Protein AF-A0A422QIC3-F1 (afdb_monomer_lite)

Organism: NCBI:txid373040

Radius of gyration: 12.46 Å; chains: 1; bounding box: 31×28×30 Å

Secondary structure (DSSP, 8-state):
--HHHHHHHHHHHHHHSTTTTHHHHHHHHHHHH-S-HHHHHHHHH--SS-SSSSHHHHHHHHHHHHHH-GGGHHHHHHHHHHHHHT-

Foldseek 3Di:
DQLLVLLVVLLVVCCVDPVSSPVVLVQLLVLLVDLDLSSVSSSLNNDRDDNDPDLVVLLVSLVVNCVSPVVCVVSSVVSNVVSVVVD

pLDDT: mean 84.0, std 9.9, range [50.91, 96.25]

Sequence (87 aa):
MPAEALAEVFDRLIWCFADNGQAICAVRDEWLQSTDEHKVEIVLSMNEVFPCSTKVELEKQLHRIALQFPRLREKCAMWLDRAKTLS

Structure (mmCIF, N/CA/C/O backbone):
data_AF-A0A422QIC3-F1
#
_entry.id   AF-A0A422QIC3-F1
#
loop_
_atom_site.group_PDB
_atom_site.id
_atom_site.type_symbol
_atom_site.label_atom_id
_atom_site.label_alt_id
_atom_site.label_comp_id
_atom_site.label_asym_id
_atom_site.label_entity_id
_atom_site.label_seq_id
_atom_site.pdbx_PDB_ins_code
_atom_site.Cartn_x
_atom_site.Cartn_y
_atom_site.Cartn_z
_atom_site.occupancy
_atom_site.B_iso_or_equiv
_atom_site.auth_seq_id
_atom_site.auth_comp_id
_atom_site.auth_asym_id
_atom_site.auth_atom_id
_atom_site.pdbx_PDB_model_num
ATOM 1 N N . MET A 1 1 ? 1.261 -15.127 -8.903 1.00 63.88 1 MET A N 1
ATOM 2 C CA . MET A 1 1 ? 2.541 -15.120 -8.160 1.00 63.88 1 MET A CA 1
ATOM 3 C C . MET A 1 1 ? 2.249 -14.579 -6.768 1.00 63.88 1 MET A C 1
ATOM 5 O O . MET A 1 1 ? 1.384 -13.715 -6.697 1.00 63.88 1 MET A O 1
ATOM 9 N N . PRO A 1 2 ? 2.865 -15.087 -5.688 1.00 86.81 2 PRO A N 1
ATOM 10 C CA . PRO A 1 2 ? 2.667 -14.528 -4.348 1.00 86.81 2 PRO A CA 1
ATOM 11 C C . PRO A 1 2 ? 3.029 -13.038 -4.303 1.00 86.81 2 PRO A C 1
ATOM 13 O O . PRO A 1 2 ? 3.967 -12.622 -4.990 1.00 86.81 2 PRO A O 1
ATOM 16 N N . ALA A 1 3 ? 2.293 -12.248 -3.519 1.00 84.19 3 ALA A N 1
ATOM 17 C CA . ALA A 1 3 ? 2.476 -10.799 -3.447 1.00 84.19 3 ALA A CA 1
ATOM 18 C C . ALA A 1 3 ? 3.878 -10.423 -2.942 1.00 84.19 3 ALA A C 1
ATOM 20 O O . ALA A 1 3 ? 4.513 -9.527 -3.489 1.00 84.19 3 ALA A O 1
ATOM 21 N N . GLU A 1 4 ? 4.395 -11.169 -1.967 1.00 85.69 4 GLU A N 1
ATOM 22 C CA . GLU A 1 4 ? 5.719 -10.981 -1.373 1.00 85.69 4 GLU A CA 1
ATOM 23 C C . GLU A 1 4 ? 6.845 -11.208 -2.385 1.00 85.69 4 GLU A C 1
ATOM 25 O O . GLU A 1 4 ? 7.798 -10.437 -2.437 1.00 85.69 4 GLU A O 1
ATOM 30 N N . ALA A 1 5 ? 6.715 -12.232 -3.234 1.00 85.81 5 ALA A N 1
ATOM 31 C CA . ALA A 1 5 ? 7.713 -12.528 -4.258 1.00 85.81 5 ALA A CA 1
ATOM 32 C C . ALA A 1 5 ? 7.785 -11.411 -5.308 1.00 85.81 5 ALA A C 1
ATOM 34 O O . ALA A 1 5 ? 8.865 -11.056 -5.773 1.00 85.81 5 ALA A O 1
ATOM 35 N N . LEU A 1 6 ? 6.636 -10.838 -5.679 1.00 86.12 6 LEU A N 1
ATOM 36 C CA . LEU A 1 6 ? 6.602 -9.711 -6.606 1.00 86.12 6 LEU A CA 1
ATOM 37 C C . LEU A 1 6 ? 7.115 -8.419 -5.953 1.00 86.12 6 LEU A C 1
ATOM 39 O O . LEU A 1 6 ? 7.825 -7.654 -6.600 1.00 86.12 6 LEU A O 1
ATOM 43 N N . ALA A 1 7 ? 6.798 -8.200 -4.678 1.00 85.38 7 ALA A N 1
ATOM 44 C CA . ALA A 1 7 ? 7.300 -7.068 -3.911 1.00 85.38 7 ALA A CA 1
ATOM 45 C C . ALA A 1 7 ? 8.832 -7.083 -3.800 1.00 85.38 7 ALA A C 1
ATOM 47 O O . ALA A 1 7 ? 9.464 -6.067 -4.068 1.00 85.38 7 ALA A O 1
ATOM 48 N N . GLU A 1 8 ? 9.436 -8.242 -3.520 1.00 85.94 8 GLU A N 1
ATOM 49 C CA . GLU A 1 8 ? 10.895 -8.390 -3.468 1.00 85.94 8 GLU A CA 1
ATOM 50 C C . GLU A 1 8 ? 11.557 -8.073 -4.819 1.00 85.94 8 GLU A C 1
ATOM 52 O O . GLU A 1 8 ? 12.619 -7.450 -4.877 1.00 85.94 8 GLU A O 1
ATOM 57 N N . VAL A 1 9 ? 10.925 -8.472 -5.927 1.00 86.06 9 VAL A N 1
ATOM 58 C CA . VAL A 1 9 ? 11.400 -8.112 -7.269 1.00 86.06 9 VAL A CA 1
ATOM 59 C C . VAL A 1 9 ? 11.341 -6.599 -7.470 1.00 86.06 9 VAL A C 1
ATOM 61 O O . VAL A 1 9 ? 12.316 -6.026 -7.953 1.00 86.06 9 VAL A O 1
ATOM 64 N N . PHE A 1 10 ? 10.245 -5.940 -7.085 1.00 83.12 10 PHE A N 1
ATOM 65 C CA . PHE A 1 10 ? 10.138 -4.485 -7.197 1.00 83.12 10 PHE A CA 1
ATOM 66 C C . PHE A 1 10 ? 11.166 -3.747 -6.335 1.00 83.12 10 PHE A C 1
ATOM 68 O O . PHE A 1 10 ? 11.806 -2.831 -6.849 1.00 83.12 10 PHE A O 1
ATOM 75 N N . ASP A 1 11 ? 11.375 -4.174 -5.086 1.00 83.12 11 ASP A N 1
ATOM 76 C CA . ASP A 1 11 ? 12.381 -3.595 -4.184 1.00 83.12 11 ASP A CA 1
ATOM 77 C C . ASP A 1 11 ? 13.786 -3.670 -4.808 1.00 83.12 11 ASP A C 1
ATOM 79 O O . ASP A 1 11 ? 14.493 -2.669 -4.902 1.00 83.12 11 ASP A O 1
ATOM 83 N N . ARG A 1 12 ? 14.171 -4.826 -5.366 1.00 83.12 12 ARG A N 1
ATOM 84 C CA . ARG A 1 12 ? 15.466 -4.973 -6.056 1.00 83.12 12 ARG A CA 1
ATOM 85 C C . ARG A 1 12 ? 15.570 -4.105 -7.304 1.00 83.12 12 ARG A C 1
ATOM 87 O O . ARG A 1 12 ? 1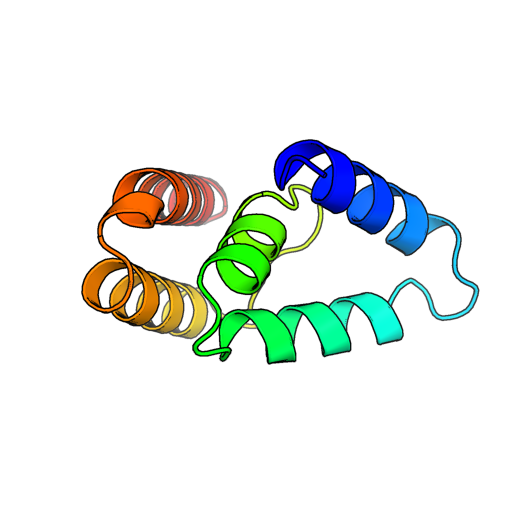6.626 -3.539 -7.581 1.00 83.12 12 ARG A O 1
ATOM 94 N N . LEU A 1 13 ? 14.491 -4.026 -8.077 1.00 80.94 13 LEU A N 1
ATOM 95 C CA . LEU A 1 13 ? 14.478 -3.269 -9.320 1.00 80.94 13 LEU A CA 1
ATOM 96 C C . LEU A 1 13 ? 14.655 -1.767 -9.079 1.00 80.94 13 LEU A C 1
ATOM 98 O O . LEU A 1 13 ? 15.343 -1.131 -9.873 1.00 80.94 13 LEU A O 1
ATOM 102 N N . ILE A 1 14 ? 14.126 -1.214 -7.983 1.00 76.62 14 ILE A N 1
ATOM 103 C CA . ILE A 1 14 ? 14.299 0.203 -7.616 1.00 76.62 14 ILE A CA 1
ATOM 104 C C . ILE A 1 14 ? 15.776 0.625 -7.643 1.00 76.62 14 ILE A C 1
ATOM 106 O O . ILE A 1 14 ? 16.096 1.691 -8.164 1.00 76.62 14 ILE A O 1
ATOM 110 N N . TRP A 1 15 ? 16.684 -0.237 -7.180 1.00 71.75 15 TRP A N 1
ATOM 111 C CA . TRP A 1 15 ? 18.127 0.030 -7.178 1.00 71.75 15 TRP A CA 1
ATOM 112 C C . TRP A 1 15 ? 18.823 -0.204 -8.518 1.00 71.75 15 TRP A C 1
ATOM 114 O O . TRP A 1 15 ? 19.933 0.281 -8.732 1.00 71.75 15 TRP A O 1
ATOM 124 N N . CYS A 1 16 ? 18.210 -0.972 -9.417 1.00 76.25 16 CYS A N 1
ATOM 125 C CA . CYS A 1 16 ? 18.805 -1.330 -10.702 1.00 76.25 16 CYS A CA 1
ATOM 126 C C . CYS A 1 16 ? 18.420 -0.377 -11.839 1.0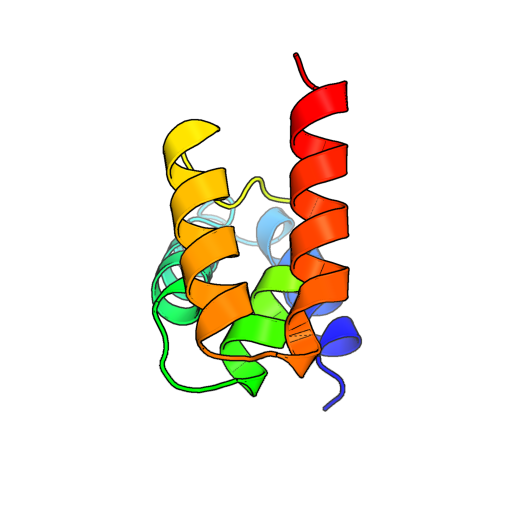0 76.25 16 CYS A C 1
ATOM 128 O O . CYS A 1 16 ? 19.072 -0.399 -12.886 1.00 76.25 16 CYS A O 1
ATOM 130 N N . PHE A 1 17 ? 17.374 0.436 -11.679 1.00 71.94 17 PHE A N 1
ATOM 131 C CA . PHE A 1 17 ? 16.932 1.337 -12.737 1.00 71.94 17 PHE A CA 1
ATOM 132 C C . PHE A 1 17 ? 17.730 2.647 -12.781 1.00 71.94 17 PHE A C 1
ATOM 134 O O . PHE A 1 17 ? 18.034 3.267 -11.765 1.00 71.94 17 PHE A O 1
ATOM 141 N N . ALA A 1 18 ? 18.010 3.107 -14.004 1.00 69.88 18 ALA A N 1
ATOM 142 C CA . ALA A 1 18 ? 18.721 4.360 -14.270 1.00 69.88 18 ALA A CA 1
ATOM 143 C C . ALA A 1 18 ? 17.949 5.621 -13.826 1.00 69.88 18 ALA A C 1
ATOM 145 O O . ALA A 1 18 ? 18.541 6.693 -13.727 1.00 69.88 18 ALA A O 1
ATOM 146 N N . ASP A 1 19 ? 16.644 5.503 -13.558 1.00 72.56 19 ASP A N 1
ATOM 147 C CA . ASP A 1 19 ? 15.787 6.572 -13.029 1.00 72.56 19 ASP A CA 1
ATOM 148 C C . ASP A 1 19 ? 15.729 6.591 -11.487 1.00 72.56 19 ASP A C 1
ATOM 150 O O . ASP A 1 19 ? 14.913 7.313 -10.913 1.00 72.56 19 ASP A O 1
ATOM 154 N N . ASN A 1 20 ? 16.575 5.798 -10.812 1.00 69.69 20 ASN A N 1
ATOM 155 C CA . ASN A 1 20 ? 16.554 5.573 -9.362 1.00 69.69 20 ASN A CA 1
ATOM 156 C C . ASN A 1 20 ? 15.193 5.066 -8.841 1.00 69.69 20 ASN A C 1
ATOM 158 O O . ASN A 1 20 ? 14.791 5.385 -7.721 1.00 69.69 20 ASN A O 1
ATOM 162 N N . GLY A 1 21 ? 14.447 4.323 -9.664 1.00 75.19 21 GLY A N 1
ATOM 163 C CA . GLY A 1 21 ? 13.183 3.700 -9.283 1.00 75.19 21 GLY A CA 1
ATOM 164 C C . GLY A 1 21 ? 11.969 4.631 -9.326 1.00 75.19 21 GLY A C 1
ATOM 165 O O . GLY A 1 21 ? 10.918 4.258 -8.803 1.00 75.19 21 GLY A O 1
ATOM 166 N N . GLN A 1 22 ? 12.058 5.815 -9.949 1.00 80.19 22 GLN A N 1
ATOM 167 C CA . GLN A 1 22 ? 10.923 6.747 -10.056 1.00 80.19 22 GLN A CA 1
ATOM 168 C C . GLN A 1 22 ? 9.686 6.116 -10.703 1.00 80.19 22 GLN A C 1
ATOM 170 O O . GLN A 1 22 ? 8.580 6.284 -10.187 1.00 80.19 22 GLN A O 1
ATOM 175 N N . ALA A 1 23 ? 9.854 5.362 -11.792 1.00 83.00 23 ALA A N 1
ATOM 176 C CA . ALA A 1 23 ? 8.742 4.679 -12.444 1.00 83.00 23 ALA A CA 1
ATOM 177 C C . ALA A 1 23 ? 8.067 3.653 -11.517 1.00 83.00 23 ALA A C 1
ATOM 179 O O . ALA A 1 23 ? 6.841 3.541 -11.501 1.00 83.00 23 ALA A O 1
ATOM 180 N N . ILE A 1 24 ? 8.848 2.938 -10.701 1.00 83.06 24 ILE A N 1
ATOM 181 C CA . ILE A 1 24 ? 8.321 1.952 -9.747 1.00 83.06 24 ILE A CA 1
ATOM 182 C C . ILE A 1 24 ? 7.575 2.653 -8.611 1.00 83.06 24 ILE A C 1
ATOM 184 O O . ILE A 1 24 ? 6.484 2.222 -8.243 1.00 83.06 24 ILE A O 1
ATOM 188 N N . CYS A 1 25 ? 8.105 3.767 -8.104 1.00 82.50 25 CYS A N 1
ATOM 189 C CA . CYS A 1 25 ? 7.414 4.597 -7.119 1.00 82.50 25 CYS A CA 1
ATOM 190 C C . CYS A 1 25 ? 6.067 5.114 -7.650 1.00 82.50 25 CYS A C 1
ATOM 192 O O . CYS A 1 25 ? 5.074 5.053 -6.932 1.00 82.50 25 CYS A O 1
ATOM 194 N N . ALA A 1 26 ? 6.000 5.545 -8.914 1.00 84.62 26 ALA A N 1
ATOM 195 C CA . ALA A 1 26 ? 4.749 5.995 -9.526 1.00 84.62 26 ALA A CA 1
ATOM 196 C C . ALA A 1 26 ? 3.709 4.864 -9.639 1.00 84.62 26 ALA A C 1
ATOM 198 O O . ALA A 1 26 ? 2.550 5.051 -9.269 1.00 84.62 26 ALA A O 1
ATOM 199 N N . VAL A 1 27 ? 4.126 3.674 -10.090 1.00 87.50 27 VAL A N 1
ATOM 200 C CA . VAL A 1 27 ? 3.250 2.489 -10.162 1.00 87.50 27 VAL A CA 1
ATOM 201 C C . VAL A 1 27 ? 2.768 2.076 -8.773 1.00 87.50 27 VAL A C 1
ATOM 203 O O . VAL A 1 27 ? 1.599 1.743 -8.591 1.00 87.50 27 VAL A O 1
ATOM 206 N N . ARG A 1 28 ? 3.646 2.128 -7.770 1.00 86.50 28 ARG A N 1
ATOM 207 C CA . ARG A 1 28 ? 3.296 1.843 -6.377 1.00 86.50 28 ARG A CA 1
ATOM 208 C C . ARG A 1 28 ? 2.220 2.801 -5.867 1.00 86.50 28 ARG A C 1
ATOM 210 O O . ARG A 1 28 ? 1.250 2.348 -5.264 1.00 86.50 28 ARG A O 1
ATOM 217 N N . ASP A 1 29 ? 2.373 4.099 -6.113 1.00 86.19 29 ASP A N 1
ATOM 218 C CA . ASP A 1 29 ? 1.417 5.115 -5.662 1.00 86.19 29 ASP A CA 1
ATOM 219 C C . ASP A 1 29 ? 0.049 4.938 -6.344 1.00 86.19 29 ASP A C 1
ATOM 221 O O . ASP A 1 29 ? -0.992 5.041 -5.690 1.00 86.19 29 ASP A O 1
ATOM 225 N N . GLU A 1 30 ? 0.040 4.577 -7.631 1.00 89.69 30 GLU A N 1
ATOM 226 C CA . GLU A 1 30 ? -1.174 4.189 -8.359 1.00 89.69 30 GLU A CA 1
ATOM 227 C C . GLU A 1 30 ? -1.831 2.949 -7.731 1.00 89.69 30 GLU A C 1
ATOM 229 O O . GLU A 1 30 ? -3.033 2.931 -7.452 1.00 89.69 30 GLU A O 1
ATOM 234 N N . TRP A 1 31 ? -1.047 1.904 -7.469 1.00 91.75 31 TRP A N 1
ATOM 235 C CA . TRP A 1 31 ? -1.551 0.637 -6.942 1.00 91.75 31 TRP A CA 1
ATOM 236 C C . TRP A 1 31 ? -2.048 0.749 -5.510 1.00 91.75 31 TRP A C 1
ATOM 238 O O . TRP A 1 31 ? -3.017 0.080 -5.159 1.00 91.75 31 TRP A O 1
ATOM 248 N N . LEU A 1 32 ? -1.468 1.642 -4.710 1.00 88.56 32 LEU A N 1
ATOM 249 C CA . LEU A 1 32 ? -1.975 1.966 -3.382 1.00 88.56 32 LEU A CA 1
ATOM 250 C C . LEU A 1 32 ? -3.412 2.503 -3.461 1.00 88.56 32 LEU A C 1
ATOM 252 O O . LEU A 1 32 ? -4.219 2.229 -2.576 1.00 88.56 32 LEU A O 1
ATOM 256 N N . GLN A 1 33 ? -3.761 3.228 -4.530 1.00 89.38 33 GLN A N 1
ATOM 257 C CA . GLN A 1 33 ? -5.103 3.772 -4.777 1.00 89.38 33 GLN A CA 1
ATOM 258 C C . GLN A 1 33 ? -6.059 2.807 -5.491 1.00 89.38 33 GLN A C 1
ATOM 260 O O . GLN A 1 33 ? -7.253 3.094 -5.585 1.00 89.38 33 GLN A O 1
ATOM 265 N N . SER A 1 34 ? -5.566 1.652 -5.930 1.00 92.19 34 SER A N 1
ATOM 266 C CA . SER A 1 34 ? -6.332 0.661 -6.681 1.00 92.19 34 SER A CA 1
ATOM 267 C C . SER A 1 34 ? -7.503 0.066 -5.887 1.00 92.19 34 SER A C 1
ATOM 269 O O . SER A 1 34 ? -7.488 -0.038 -4.660 1.00 92.19 34 SER A O 1
ATOM 271 N N . THR A 1 35 ? -8.524 -0.382 -6.616 1.00 92.62 35 THR A N 1
ATOM 272 C CA . THR A 1 35 ? -9.615 -1.221 -6.097 1.00 92.62 35 THR A CA 1
ATOM 273 C C . THR A 1 35 ? -9.313 -2.721 -6.185 1.00 92.62 35 THR A C 1
ATOM 275 O O . THR A 1 35 ? -10.109 -3.533 -5.721 1.00 92.62 35 THR A O 1
ATOM 278 N N . ASP A 1 36 ? -8.164 -3.085 -6.753 1.00 95.19 36 ASP A N 1
ATOM 279 C CA . ASP A 1 36 ? -7.649 -4.452 -6.830 1.00 95.19 36 ASP A CA 1
ATOM 280 C C . ASP A 1 36 ? -6.846 -4.794 -5.566 1.00 95.19 36 ASP A C 1
ATOM 282 O O . ASP A 1 36 ? -5.752 -4.263 -5.355 1.00 95.19 36 ASP A O 1
ATOM 286 N N . GLU A 1 37 ? -7.391 -5.695 -4.744 1.00 94.38 37 GLU A N 1
ATOM 287 C CA . GLU A 1 37 ? -6.787 -6.137 -3.480 1.00 94.38 37 GLU A CA 1
ATOM 288 C C . GLU A 1 37 ? -5.372 -6.692 -3.674 1.00 94.38 37 GLU A C 1
ATOM 290 O O . GLU A 1 37 ? -4.492 -6.414 -2.862 1.00 94.38 37 GLU A O 1
ATOM 295 N N . HIS A 1 38 ? -5.119 -7.428 -4.761 1.00 93.12 38 HIS A N 1
ATOM 296 C CA . HIS A 1 38 ? -3.823 -8.065 -4.972 1.00 93.12 38 HIS A CA 1
ATOM 297 C C . HIS A 1 38 ? -2.732 -7.029 -5.260 1.00 93.12 38 HIS A C 1
ATOM 299 O O . HIS A 1 38 ? -1.632 -7.121 -4.715 1.00 93.12 38 HIS A O 1
ATOM 305 N N . LYS A 1 39 ? -3.043 -5.994 -6.053 1.00 93.50 39 LYS A N 1
ATOM 306 C CA . LYS A 1 39 ? -2.121 -4.868 -6.293 1.00 93.50 39 LYS A CA 1
ATOM 307 C C . LYS A 1 39 ? -1.779 -4.132 -5.001 1.00 93.50 39 LYS A C 1
ATOM 309 O O . LYS A 1 39 ? -0.614 -3.821 -4.762 1.00 93.50 39 LYS A O 1
ATOM 314 N N . VAL A 1 40 ? -2.784 -3.892 -4.160 1.00 93.06 40 VAL A N 1
ATOM 315 C CA . VAL A 1 40 ? -2.599 -3.232 -2.862 1.00 93.06 40 VAL A CA 1
ATOM 316 C C . VAL A 1 40 ? -1.755 -4.103 -1.928 1.00 93.06 40 VAL A C 1
ATOM 318 O O . VAL A 1 40 ? -0.856 -3.598 -1.260 1.00 93.06 40 VAL A O 1
ATOM 321 N N . GLU A 1 41 ? -1.984 -5.415 -1.912 1.00 93.62 41 GLU A N 1
ATOM 322 C CA . GLU A 1 41 ? -1.194 -6.363 -1.124 1.00 93.62 41 GLU A CA 1
ATOM 323 C C . GLU A 1 41 ? 0.284 -6.377 -1.534 1.00 93.62 41 GLU A C 1
ATOM 325 O O . GLU A 1 41 ? 1.157 -6.393 -0.662 1.00 93.62 41 GLU A O 1
ATOM 330 N N . ILE A 1 42 ? 0.574 -6.331 -2.839 1.00 91.12 42 ILE A N 1
ATOM 331 C CA . ILE A 1 42 ? 1.947 -6.249 -3.355 1.00 91.12 42 ILE A CA 1
ATOM 332 C C . ILE A 1 42 ? 2.626 -4.986 -2.824 1.00 91.12 42 ILE A C 1
ATOM 334 O O . ILE A 1 42 ? 3.696 -5.083 -2.229 1.00 91.12 42 ILE A O 1
ATOM 338 N N . VAL A 1 43 ? 1.978 -3.823 -2.953 1.00 90.19 43 VAL A N 1
ATOM 339 C CA . VAL A 1 43 ? 2.521 -2.546 -2.462 1.00 90.19 43 VAL A CA 1
ATOM 340 C C . VAL A 1 43 ? 2.773 -2.574 -0.957 1.00 90.19 43 VAL A C 1
ATOM 342 O O . VAL A 1 43 ? 3.837 -2.163 -0.505 1.00 90.19 43 VAL A O 1
ATOM 345 N N . LEU A 1 44 ? 1.832 -3.100 -0.169 1.00 89.88 44 LEU A N 1
ATOM 346 C CA . LEU A 1 44 ? 2.006 -3.230 1.281 1.00 89.88 44 LEU A CA 1
ATOM 347 C C . LEU A 1 44 ? 3.110 -4.219 1.678 1.00 89.88 44 LEU A C 1
ATOM 349 O O . LEU A 1 44 ? 3.508 -4.232 2.842 1.00 89.88 44 LEU A O 1
ATOM 353 N N . SER A 1 45 ? 3.583 -5.050 0.751 1.00 90.62 45 SER A N 1
ATOM 354 C CA . SER A 1 45 ? 4.630 -6.044 0.998 1.00 90.62 45 SER A CA 1
ATOM 355 C C . SER A 1 45 ? 6.028 -5.570 0.578 1.00 90.62 45 SER A C 1
ATOM 357 O O . SER A 1 45 ? 7.001 -6.247 0.905 1.00 90.62 45 SER A O 1
ATOM 359 N N . MET A 1 46 ? 6.144 -4.427 -0.108 1.00 86.25 46 MET A N 1
ATOM 360 C CA . MET A 1 46 ? 7.425 -3.809 -0.486 1.00 86.25 46 MET A CA 1
ATOM 361 C C . MET A 1 46 ? 8.090 -3.189 0.746 1.00 86.25 46 MET A C 1
ATOM 363 O O . MET A 1 46 ? 7.449 -2.423 1.452 1.00 86.25 46 MET A O 1
ATOM 367 N N . ASN A 1 47 ? 9.347 -3.501 1.055 1.00 73.25 47 ASN A N 1
ATOM 368 C CA . ASN A 1 47 ? 9.959 -3.109 2.333 1.00 73.25 47 ASN A CA 1
ATOM 369 C C . ASN A 1 47 ? 10.872 -1.884 2.257 1.00 73.25 47 ASN A C 1
ATOM 371 O O . ASN A 1 47 ? 11.154 -1.293 3.301 1.00 73.25 47 ASN A O 1
ATOM 375 N N . GLU A 1 48 ? 11.344 -1.499 1.072 1.00 66.31 48 GLU A N 1
ATOM 376 C CA . GLU A 1 48 ? 12.474 -0.566 0.973 1.00 66.31 48 GLU A CA 1
ATOM 377 C C . GLU A 1 48 ? 12.088 0.891 0.713 1.00 66.31 48 GLU A C 1
ATOM 379 O O . GLU A 1 48 ? 12.922 1.781 0.874 1.00 66.31 48 GLU A O 1
ATOM 384 N N . VAL A 1 49 ? 10.827 1.176 0.371 1.00 64.31 49 VAL A N 1
ATOM 385 C CA . VAL A 1 49 ? 10.416 2.539 0.011 1.00 64.31 49 VAL A CA 1
ATOM 386 C C . VAL A 1 49 ? 9.218 2.999 0.821 1.00 64.31 49 VAL A C 1
ATOM 388 O O . VAL A 1 49 ? 8.133 2.422 0.760 1.00 64.31 49 VAL A O 1
ATOM 391 N N . PHE A 1 50 ? 9.407 4.106 1.538 1.00 62.47 50 PHE A N 1
ATOM 392 C CA . PHE A 1 50 ? 8.353 4.751 2.310 1.00 62.47 50 PHE A CA 1
ATOM 393 C C . PHE A 1 50 ? 7.194 5.160 1.366 1.00 62.47 50 PHE A C 1
ATOM 395 O O . PHE A 1 50 ? 7.449 5.879 0.391 1.00 62.47 50 PHE A O 1
ATOM 402 N N . PRO A 1 51 ? 5.940 4.699 1.580 1.00 62.31 51 PRO A N 1
ATOM 403 C CA . PRO A 1 51 ? 4.875 4.821 0.574 1.00 62.31 51 PRO A CA 1
ATOM 404 C C . PRO A 1 51 ? 4.348 6.238 0.342 1.00 62.31 51 PRO A C 1
ATOM 406 O O . PRO A 1 51 ? 3.609 6.463 -0.608 1.00 62.31 51 PRO A O 1
ATOM 409 N N . CYS A 1 52 ? 4.655 7.192 1.223 1.00 66.38 52 CYS A N 1
ATOM 410 C CA . CYS A 1 52 ? 4.038 8.516 1.195 1.00 66.38 52 CYS A CA 1
ATOM 411 C C . CYS A 1 52 ? 5.011 9.607 1.640 1.00 66.38 52 CYS A C 1
ATOM 413 O O . CYS A 1 52 ? 5.876 9.385 2.479 1.00 66.38 52 CYS A O 1
ATOM 415 N N . SER A 1 53 ? 4.812 10.827 1.146 1.00 71.06 53 SER A N 1
ATOM 416 C CA . SER A 1 53 ? 5.650 11.981 1.498 1.00 71.06 53 SER A CA 1
ATOM 417 C C . SER A 1 53 ? 5.496 12.430 2.957 1.00 71.06 53 SER A C 1
ATOM 419 O O . SER A 1 53 ? 6.356 13.138 3.471 1.00 71.06 53 SER A O 1
ATOM 421 N N . THR A 1 54 ? 4.400 12.052 3.631 1.00 78.81 54 THR A N 1
ATOM 422 C CA . THR A 1 54 ? 4.146 12.398 5.038 1.00 78.81 54 THR A CA 1
ATOM 423 C C . THR A 1 54 ? 3.527 11.231 5.803 1.00 78.81 54 THR A C 1
ATOM 425 O O . THR A 1 54 ? 2.802 10.411 5.237 1.00 78.81 54 THR A O 1
ATOM 428 N N . LYS A 1 55 ? 3.761 11.201 7.120 1.00 80.62 55 LYS A N 1
ATOM 429 C CA . LYS A 1 55 ? 3.137 10.238 8.038 1.00 80.62 55 LYS A CA 1
ATOM 430 C C . LYS A 1 55 ? 1.608 10.335 8.037 1.00 80.62 55 LYS A C 1
ATOM 432 O O . LYS A 1 55 ? 0.940 9.312 8.027 1.00 80.62 55 LYS A O 1
ATOM 437 N N . VAL A 1 56 ? 1.061 11.551 7.996 1.00 84.75 56 VAL A N 1
ATOM 438 C CA . VAL A 1 56 ? -0.395 11.782 7.989 1.00 84.75 56 VAL A CA 1
ATOM 439 C C . VAL A 1 56 ? -1.044 11.175 6.746 1.00 84.75 56 VAL A C 1
ATOM 441 O O . VAL A 1 56 ? -2.077 10.515 6.848 1.00 84.75 56 VAL A O 1
ATOM 444 N N . GLU A 1 57 ? -0.430 11.357 5.574 1.00 84.44 57 GLU A N 1
ATOM 445 C CA . GLU A 1 57 ? -0.950 10.765 4.339 1.00 84.44 57 GLU A CA 1
ATOM 446 C C . GLU A 1 57 ? -0.835 9.237 4.362 1.00 84.44 57 GLU A C 1
ATOM 448 O O . GLU A 1 57 ? -1.786 8.552 3.991 1.00 84.44 57 GLU A O 1
ATOM 453 N N . LEU A 1 58 ? 0.269 8.694 4.892 1.00 84.94 58 LEU A N 1
ATOM 454 C CA . LEU A 1 58 ? 0.423 7.251 5.087 1.00 84.94 58 LEU A CA 1
ATOM 455 C C . LEU A 1 58 ? -0.694 6.683 5.974 1.00 84.94 58 LEU A C 1
ATOM 457 O O . LEU A 1 58 ? -1.369 5.734 5.585 1.00 84.94 58 LEU A O 1
ATOM 461 N N . GLU A 1 59 ? -0.927 7.278 7.145 1.00 88.62 59 GLU A N 1
ATOM 462 C CA . GLU A 1 59 ? -1.969 6.840 8.080 1.00 88.62 59 GLU A CA 1
ATOM 463 C C . GLU A 1 59 ? -3.359 6.865 7.432 1.00 88.62 59 GLU A C 1
ATOM 465 O O . GLU A 1 59 ? -4.121 5.902 7.551 1.00 88.62 59 GLU A O 1
ATOM 470 N N . LYS A 1 60 ? -3.669 7.927 6.681 1.00 89.94 60 LYS A N 1
ATOM 471 C CA . LYS A 1 60 ? -4.931 8.067 5.949 1.00 89.94 60 LYS A CA 1
ATOM 472 C C . LYS A 1 60 ? -5.109 6.978 4.887 1.00 89.94 60 LYS A C 1
ATOM 474 O O . LYS A 1 60 ? -6.187 6.383 4.800 1.00 89.94 60 LYS A O 1
ATOM 479 N N . GLN A 1 61 ? -4.073 6.696 4.097 1.00 89.31 61 GLN A N 1
ATOM 480 C CA . GLN A 1 61 ? -4.115 5.656 3.065 1.00 89.31 61 GLN A CA 1
ATOM 481 C C . GLN A 1 61 ? -4.270 4.263 3.678 1.00 89.31 61 GLN A C 1
ATOM 483 O O . GLN A 1 61 ? -5.137 3.500 3.253 1.00 89.31 61 GLN A O 1
ATOM 488 N N . LEU A 1 62 ? -3.498 3.951 4.721 1.00 91.25 62 LEU A N 1
ATOM 489 C CA . LEU A 1 62 ? -3.582 2.670 5.422 1.00 91.25 62 LEU A CA 1
ATOM 490 C C . LEU A 1 62 ? -4.950 2.473 6.080 1.00 91.25 62 LEU A C 1
ATOM 492 O O . LEU A 1 62 ? -5.502 1.377 6.013 1.00 91.25 62 LEU A O 1
ATOM 496 N N . HIS A 1 63 ? -5.535 3.525 6.660 1.00 92.19 63 HIS A N 1
ATOM 497 C CA . HIS A 1 63 ? -6.883 3.456 7.220 1.00 92.19 63 HIS A CA 1
ATOM 498 C C . HIS A 1 63 ? -7.933 3.164 6.141 1.00 92.19 63 HIS A C 1
ATOM 500 O O . HIS A 1 63 ? -8.766 2.275 6.318 1.00 92.19 63 HIS A O 1
ATOM 506 N N . ARG A 1 64 ? -7.864 3.850 4.990 1.00 94.19 64 ARG A N 1
ATOM 507 C CA . ARG A 1 64 ? -8.738 3.574 3.838 1.00 94.19 64 ARG A CA 1
ATOM 508 C C . ARG A 1 64 ? -8.611 2.121 3.375 1.00 94.19 64 ARG A C 1
ATOM 510 O O . ARG A 1 64 ? -9.626 1.446 3.216 1.00 94.19 64 ARG A O 1
ATOM 517 N N . ILE A 1 65 ? -7.385 1.632 3.196 1.00 94.25 6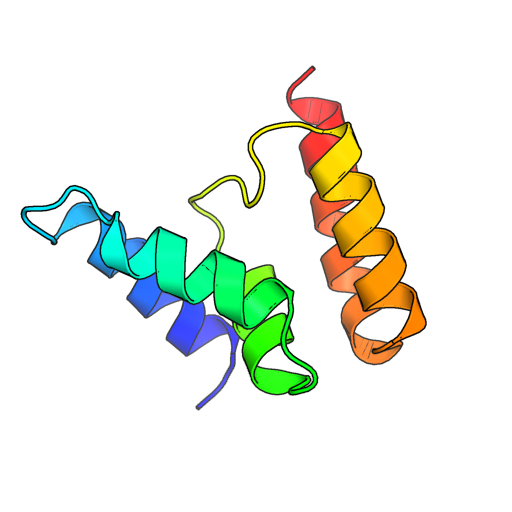5 ILE A N 1
ATOM 518 C CA . ILE A 1 65 ? -7.111 0.262 2.745 1.00 94.25 65 ILE A CA 1
ATOM 519 C C . ILE A 1 65 ? -7.632 -0.764 3.757 1.00 94.25 65 ILE A C 1
ATOM 521 O O . ILE A 1 65 ? -8.300 -1.712 3.367 1.00 94.25 65 ILE A O 1
ATOM 525 N N . ALA A 1 66 ? -7.409 -0.554 5.054 1.00 94.38 66 ALA A N 1
ATOM 526 C CA . ALA A 1 66 ? -7.888 -1.431 6.123 1.00 94.38 66 ALA A CA 1
ATOM 527 C C . ALA A 1 66 ? -9.427 -1.517 6.213 1.00 94.38 66 ALA A C 1
ATOM 529 O O . ALA A 1 66 ? -9.974 -2.536 6.660 1.00 94.38 66 ALA A O 1
ATOM 530 N N . LEU A 1 67 ? -10.130 -0.449 5.819 1.00 95.00 67 LEU A N 1
ATOM 531 C CA . LEU A 1 67 ? -11.588 -0.434 5.692 1.00 95.00 67 LEU A CA 1
ATOM 532 C C . LEU A 1 67 ? -12.052 -1.174 4.434 1.00 95.00 67 LEU A C 1
ATOM 534 O O . LEU A 1 67 ? -12.988 -1.965 4.512 1.00 95.00 67 LEU A O 1
ATOM 538 N N . GLN A 1 68 ? -11.392 -0.929 3.301 1.00 95.62 68 GLN A N 1
ATOM 539 C CA . GLN A 1 68 ? -11.760 -1.493 2.002 1.00 95.62 68 GLN A CA 1
ATOM 540 C C . GLN A 1 68 ? -11.410 -2.984 1.873 1.00 95.62 68 GLN A C 1
ATOM 542 O O . GLN A 1 68 ? -12.195 -3.751 1.323 1.00 95.62 68 GLN A O 1
ATOM 547 N N . PHE A 1 69 ? -10.266 -3.401 2.416 1.00 96.25 69 PHE A N 1
ATOM 548 C CA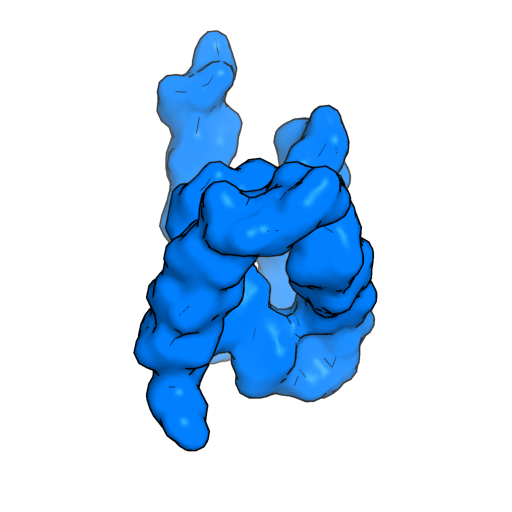 . PHE A 1 69 ? -9.721 -4.755 2.328 1.00 96.25 69 PHE A CA 1
ATOM 549 C C . PHE A 1 69 ? -9.393 -5.291 3.730 1.00 96.25 69 PHE A C 1
ATOM 551 O O . PHE A 1 69 ? -8.255 -5.190 4.200 1.00 96.25 69 PHE A O 1
ATOM 558 N N . PRO A 1 70 ? -10.370 -5.896 4.434 1.00 94.56 70 PRO A N 1
ATOM 559 C CA . PRO A 1 70 ? -10.176 -6.368 5.804 1.00 94.56 70 PRO A CA 1
ATOM 560 C C . PRO A 1 70 ? -9.029 -7.375 5.983 1.00 94.56 70 PRO A C 1
ATOM 562 O O . PRO A 1 70 ? -8.430 -7.409 7.057 1.00 94.56 70 PRO A O 1
ATOM 565 N N . ARG A 1 71 ? -8.690 -8.161 4.948 1.00 95.44 71 ARG A N 1
ATOM 566 C CA . ARG A 1 71 ? -7.562 -9.113 4.974 1.00 95.44 71 ARG A CA 1
ATOM 567 C C . ARG A 1 71 ? -6.202 -8.428 5.093 1.00 95.44 71 ARG A C 1
ATOM 569 O O . ARG A 1 71 ? -5.275 -9.020 5.630 1.00 95.44 71 ARG A O 1
ATOM 576 N N . LEU A 1 72 ? -6.089 -7.178 4.648 1.00 94.75 72 LEU A N 1
ATOM 577 C CA . LEU A 1 72 ? -4.831 -6.430 4.643 1.00 94.75 72 LEU A CA 1
ATOM 578 C C . LEU A 1 72 ? -4.594 -5.631 5.931 1.00 94.75 72 LEU A C 1
ATOM 580 O O . LEU A 1 72 ? -3.549 -5.001 6.078 1.00 94.75 72 LEU A O 1
ATOM 584 N N . ARG A 1 73 ? -5.526 -5.675 6.896 1.00 94.50 73 ARG A N 1
ATOM 585 C CA . ARG A 1 73 ? -5.441 -4.921 8.160 1.00 94.50 73 ARG A CA 1
ATOM 586 C C . ARG A 1 73 ? -4.157 -5.173 8.935 1.00 94.50 73 ARG A C 1
ATOM 588 O O . ARG A 1 73 ? -3.598 -4.231 9.487 1.00 94.50 73 ARG A O 1
ATOM 595 N N . GLU A 1 74 ? -3.696 -6.419 8.970 1.00 93.31 74 GLU A N 1
ATOM 596 C CA . GLU A 1 74 ? -2.464 -6.784 9.670 1.00 93.31 74 GLU A CA 1
ATOM 597 C C . GLU A 1 74 ? -1.244 -6.121 9.019 1.00 93.31 74 GLU A C 1
ATOM 599 O O . GLU A 1 74 ? -0.485 -5.431 9.699 1.00 93.31 74 GLU A O 1
ATOM 604 N N . LYS A 1 75 ? -1.124 -6.205 7.687 1.00 90.50 75 LYS A N 1
ATOM 605 C CA . LYS A 1 75 ? -0.065 -5.515 6.934 1.00 90.50 75 LYS A CA 1
ATOM 606 C C . LYS A 1 75 ? -0.141 -3.995 7.135 1.00 90.50 75 LYS A C 1
ATOM 608 O O . LYS A 1 75 ? 0.883 -3.360 7.379 1.00 90.50 75 LYS A O 1
ATOM 613 N N . CYS A 1 76 ? -1.338 -3.400 7.115 1.00 91.56 76 CYS A N 1
ATOM 614 C CA . CYS A 1 76 ? -1.510 -1.974 7.416 1.00 91.56 76 CYS A CA 1
ATOM 615 C C . CYS A 1 76 ? -1.043 -1.610 8.835 1.00 91.56 76 CYS A C 1
ATOM 617 O O . CYS A 1 76 ? -0.385 -0.588 9.018 1.00 91.56 76 CYS A O 1
ATOM 619 N N . ALA A 1 77 ? -1.345 -2.437 9.838 1.00 91.31 77 ALA A N 1
ATOM 620 C CA . ALA A 1 77 ? -0.914 -2.207 11.214 1.00 91.31 77 ALA A CA 1
ATOM 621 C C . ALA A 1 77 ? 0.615 -2.274 11.365 1.00 91.31 77 ALA A C 1
ATOM 623 O O . ALA A 1 77 ? 1.188 -1.431 12.054 1.00 91.31 77 ALA A O 1
ATOM 624 N N . MET A 1 78 ? 1.282 -3.205 10.673 1.00 89.25 78 MET A N 1
ATOM 625 C CA . MET A 1 78 ? 2.749 -3.291 10.655 1.00 89.25 78 MET A CA 1
ATOM 626 C C . MET A 1 78 ? 3.396 -2.005 10.123 1.00 89.25 78 MET A C 1
ATOM 628 O O . MET A 1 78 ? 4.384 -1.525 10.676 1.00 89.25 78 MET A O 1
ATOM 632 N N . TRP A 1 79 ? 2.822 -1.409 9.076 1.00 87.50 79 TRP A N 1
ATOM 633 C CA . TRP A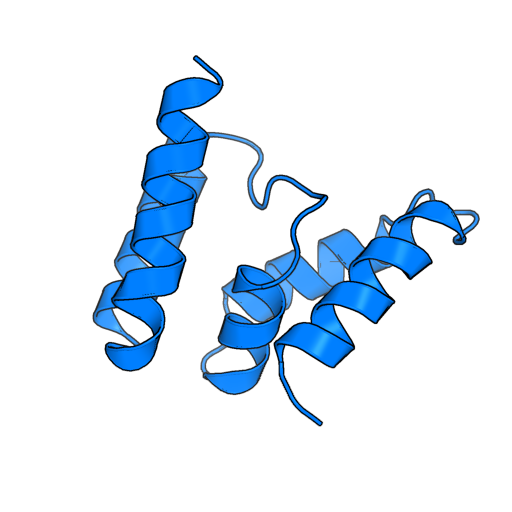 1 79 ? 3.295 -0.128 8.548 1.00 87.50 79 TRP A CA 1
ATOM 634 C C . TRP A 1 79 ? 3.085 1.037 9.512 1.00 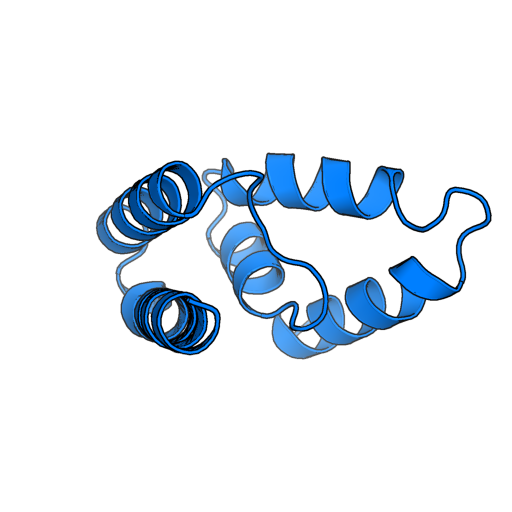87.50 79 TRP A C 1
ATOM 636 O O . TRP A 1 79 ? 3.976 1.873 9.663 1.00 87.50 79 TRP A O 1
ATOM 646 N N . LEU A 1 80 ? 1.932 1.084 10.185 1.00 87.62 80 LEU A N 1
ATOM 647 C CA . LEU A 1 80 ? 1.659 2.096 11.207 1.00 87.62 80 LEU A CA 1
ATOM 648 C C . LEU A 1 80 ? 2.649 2.007 12.372 1.00 87.62 80 LEU A C 1
ATOM 650 O O . LEU A 1 80 ? 3.034 3.037 12.919 1.00 87.62 80 LEU A O 1
ATOM 654 N N . ASP A 1 81 ? 3.060 0.799 12.751 1.00 88.12 81 ASP A N 1
ATOM 655 C CA . ASP A 1 81 ? 4.056 0.592 13.800 1.00 88.12 81 ASP A CA 1
ATOM 656 C C . ASP A 1 81 ? 5.452 1.061 13.363 1.00 88.12 81 ASP A C 1
ATOM 658 O O . ASP A 1 81 ? 6.075 1.879 14.042 1.00 88.12 81 ASP A O 1
ATOM 662 N N . ARG A 1 82 ? 5.886 0.682 12.153 1.00 82.81 82 ARG A N 1
ATOM 663 C CA . ARG A 1 82 ? 7.139 1.171 11.544 1.00 82.81 82 ARG A CA 1
ATOM 664 C C . ARG A 1 82 ? 7.193 2.699 11.431 1.00 82.81 82 ARG A C 1
ATOM 666 O O . ARG A 1 82 ? 8.238 3.308 11.635 1.00 82.81 82 ARG A O 1
ATOM 673 N N . ALA A 1 83 ? 6.069 3.349 11.135 1.00 77.88 83 ALA A N 1
ATOM 674 C CA . ALA A 1 83 ? 5.994 4.809 11.055 1.00 77.88 83 ALA A CA 1
ATOM 675 C C . ALA A 1 83 ? 6.101 5.515 12.426 1.00 77.88 83 ALA A C 1
ATOM 677 O O . ALA A 1 83 ? 6.244 6.740 12.482 1.00 77.88 83 ALA A O 1
ATOM 678 N N . LYS A 1 84 ? 6.003 4.783 13.545 1.00 75.44 84 LYS A N 1
ATOM 679 C CA . LYS A 1 84 ? 6.231 5.313 14.902 1.00 75.44 84 LYS A CA 1
ATOM 680 C C . LYS A 1 84 ? 7.685 5.194 15.342 1.00 75.44 84 LYS A C 1
ATOM 682 O O . LYS A 1 84 ? 8.116 6.001 16.150 1.00 75.44 84 LYS A O 1
ATOM 687 N N . THR A 1 85 ? 8.433 4.220 14.830 1.00 69.00 85 THR A N 1
ATOM 688 C CA . THR A 1 85 ? 9.843 4.013 15.200 1.00 69.00 85 THR A CA 1
ATOM 689 C C . THR A 1 85 ? 10.813 4.928 14.449 1.00 69.00 85 THR A C 1
ATOM 691 O O . THR A 1 85 ? 11.983 4.994 14.806 1.00 69.00 85 THR A O 1
ATOM 694 N N . LEU A 1 86 ? 10.338 5.626 13.412 1.00 60.16 86 LEU A N 1
ATOM 695 C CA . LEU A 1 86 ? 11.118 6.557 12.585 1.00 60.16 86 LEU A CA 1
ATOM 696 C C . LEU A 1 86 ? 10.963 8.040 12.995 1.00 60.16 86 LEU A C 1
ATOM 698 O O . LEU A 1 86 ? 11.512 8.907 12.317 1.00 60.16 86 LEU A O 1
ATOM 702 N N . SER A 1 87 ? 10.214 8.334 14.065 1.00 50.91 87 SER A N 1
ATOM 703 C CA . SER A 1 87 ? 10.048 9.675 14.662 1.00 50.91 87 SER A CA 1
ATOM 704 C C . SER A 1 87 ? 10.807 9.800 15.970 1.00 50.91 87 SER A C 1
ATOM 706 O O . SER A 1 87 ? 11.425 10.862 16.186 1.00 50.91 87 SER A O 1
#